Protein AF-A0A2W6ERQ0-F1 (afdb_monomer)

Structure (mmCIF, N/CA/C/O backbone):
data_AF-A0A2W6ERQ0-F1
#
_entry.id   AF-A0A2W6ERQ0-F1
#
loop_
_atom_site.group_PDB
_atom_site.id
_atom_site.type_symbol
_atom_site.label_atom_id
_atom_site.label_alt_id
_atom_site.label_comp_id
_atom_site.label_asym_id
_atom_site.label_entity_id
_atom_site.label_seq_id
_atom_site.pdbx_PDB_ins_code
_atom_site.Cartn_x
_atom_site.Cartn_y
_atom_site.Cartn_z
_atom_site.occupancy
_atom_site.B_iso_or_equiv
_atom_site.auth_seq_id
_atom_site.auth_comp_id
_atom_site.auth_asym_id
_atom_site.auth_atom_id
_atom_site.pdbx_PDB_model_num
ATOM 1 N N . MET A 1 1 ? -17.183 -10.650 7.942 1.00 79.19 1 MET A N 1
ATOM 2 C CA . MET A 1 1 ? -16.160 -11.034 8.937 1.00 79.19 1 MET A CA 1
ATOM 3 C C . MET A 1 1 ? -15.384 -9.787 9.309 1.00 79.19 1 MET A C 1
ATOM 5 O O . MET A 1 1 ? -15.494 -8.812 8.572 1.00 79.19 1 MET A O 1
ATOM 9 N N . SER A 1 2 ? -14.715 -9.774 10.460 1.00 96.38 2 SER A N 1
ATOM 10 C CA . SER A 1 2 ? -13.876 -8.633 10.834 1.00 96.38 2 SER A CA 1
ATOM 11 C C . SER A 1 2 ? -12.595 -8.614 9.990 1.00 96.38 2 SER A C 1
ATOM 13 O O . SER A 1 2 ? -12.274 -9.617 9.346 1.00 96.38 2 SER A O 1
ATOM 15 N N . ALA A 1 3 ? -11.897 -7.482 9.950 1.00 97.81 3 ALA A N 1
ATOM 16 C CA . ALA A 1 3 ? -10.663 -7.355 9.185 1.00 97.81 3 ALA A CA 1
ATOM 17 C C . ALA A 1 3 ? -9.566 -8.249 9.778 1.00 97.81 3 ALA A C 1
ATOM 19 O O . ALA A 1 3 ? -8.872 -8.929 9.030 1.00 97.81 3 ALA A O 1
ATOM 20 N N . GLU A 1 4 ? -9.460 -8.325 11.109 1.00 97.94 4 GLU A N 1
ATOM 21 C CA . GLU A 1 4 ? -8.514 -9.239 11.771 1.00 97.94 4 GLU A CA 1
ATOM 22 C C . GLU A 1 4 ? -8.822 -10.709 11.446 1.00 97.94 4 GLU A C 1
ATOM 24 O O . GLU A 1 4 ? -7.927 -11.460 11.070 1.00 97.94 4 GLU A O 1
ATOM 29 N N . ALA A 1 5 ? -10.096 -11.116 11.481 1.00 97.62 5 ALA A N 1
ATOM 30 C CA . ALA A 1 5 ? -10.477 -12.480 11.106 1.00 97.62 5 ALA A CA 1
ATOM 31 C C . ALA A 1 5 ? -10.124 -12.803 9.642 1.00 97.62 5 ALA A C 1
ATOM 33 O O . ALA A 1 5 ? -9.766 -13.935 9.326 1.00 97.62 5 ALA A O 1
ATOM 34 N N . MET A 1 6 ? -10.201 -11.809 8.753 1.00 98.00 6 MET A N 1
ATOM 35 C CA . MET A 1 6 ? -9.831 -11.961 7.347 1.00 98.00 6 MET A CA 1
ATOM 36 C C . MET A 1 6 ? -8.312 -12.074 7.145 1.00 98.00 6 MET A C 1
ATOM 38 O O . MET A 1 6 ? -7.873 -12.797 6.252 1.00 98.00 6 MET A O 1
ATOM 42 N N . ILE A 1 7 ? -7.497 -11.408 7.975 1.00 97.75 7 ILE A N 1
ATOM 43 C CA . ILE A 1 7 ? -6.037 -11.615 7.994 1.00 97.75 7 ILE A CA 1
ATOM 44 C C . ILE A 1 7 ? -5.718 -13.087 8.275 1.00 97.75 7 ILE A C 1
ATOM 46 O O . ILE A 1 7 ? -4.929 -13.688 7.542 1.00 97.75 7 ILE A O 1
ATOM 50 N N . ASP A 1 8 ? -6.370 -13.668 9.284 1.00 97.31 8 ASP A N 1
ATOM 51 C CA . ASP A 1 8 ? -6.175 -15.067 9.667 1.00 97.31 8 ASP A CA 1
ATOM 52 C C . ASP A 1 8 ? -6.694 -16.035 8.592 1.00 97.31 8 ASP A C 1
ATOM 54 O O . ASP A 1 8 ? -5.995 -16.977 8.215 1.00 97.31 8 ASP A O 1
ATOM 58 N N . GLU A 1 9 ? -7.894 -15.795 8.053 1.00 97.56 9 GLU A N 1
ATOM 59 C CA . GLU A 1 9 ? -8.511 -16.634 7.014 1.00 97.56 9 GLU A CA 1
ATOM 60 C C . GLU A 1 9 ? -7.667 -16.696 5.736 1.00 97.56 9 GLU A C 1
ATOM 62 O O . GLU A 1 9 ? -7.482 -17.765 5.153 1.00 97.56 9 GLU A O 1
ATOM 67 N N . LEU A 1 10 ? -7.119 -15.556 5.315 1.00 96.94 10 LEU A N 1
ATOM 68 C CA . LEU A 1 10 ? -6.255 -15.456 4.141 1.00 96.94 10 LEU A CA 1
ATOM 69 C C . LEU A 1 10 ? -4.806 -15.888 4.427 1.00 96.94 10 LEU A C 1
ATOM 71 O O . LEU A 1 10 ? -3.965 -15.804 3.528 1.00 96.94 10 LEU A O 1
ATOM 75 N N . ALA A 1 11 ? -4.507 -16.329 5.655 1.00 97.31 11 ALA A N 1
ATOM 76 C CA . ALA A 1 11 ? -3.174 -16.695 6.127 1.00 97.31 11 ALA A CA 1
ATOM 77 C C . ALA A 1 11 ? -2.121 -15.605 5.843 1.00 97.31 11 ALA A C 1
ATOM 79 O O . ALA A 1 11 ? -0.986 -15.884 5.443 1.00 97.31 11 ALA A O 1
ATOM 80 N N . LEU A 1 12 ? -2.505 -14.338 6.020 1.00 96.69 12 LEU A N 1
ATOM 81 C CA . LEU A 1 12 ? -1.640 -13.201 5.734 1.00 96.69 12 LEU A CA 1
ATOM 82 C C . LEU A 1 12 ? -0.690 -12.956 6.898 1.00 96.69 12 LEU A C 1
ATOM 84 O O . LEU A 1 12 ? -1.097 -12.714 8.030 1.00 96.69 12 LEU A O 1
ATOM 88 N N . THR A 1 13 ? 0.604 -12.942 6.596 1.00 95.25 13 THR A N 1
ATOM 89 C CA . THR A 1 13 ? 1.621 -12.518 7.558 1.00 95.25 13 THR A CA 1
ATOM 90 C C . THR A 1 13 ? 1.926 -11.046 7.329 1.00 95.25 13 THR A C 1
ATOM 92 O O . THR A 1 13 ? 2.466 -10.679 6.285 1.00 95.25 13 THR A O 1
ATOM 95 N N . LEU A 1 14 ? 1.576 -10.197 8.297 1.00 95.00 14 LEU A N 1
ATOM 96 C CA . LEU A 1 14 ? 1.976 -8.793 8.257 1.00 95.00 14 LEU A CA 1
ATOM 97 C C . LEU A 1 14 ? 3.466 -8.679 8.618 1.00 95.00 14 LEU A C 1
ATOM 99 O O . LEU A 1 14 ? 3.884 -9.288 9.610 1.00 95.00 14 LEU A O 1
ATOM 103 N N . PRO A 1 15 ? 4.267 -7.916 7.855 1.00 93.44 15 PRO A N 1
ATOM 104 C CA . PRO A 1 15 ? 5.654 -7.661 8.216 1.00 93.44 15 PRO A CA 1
ATOM 105 C C . PRO A 1 15 ? 5.730 -6.863 9.528 1.00 93.44 15 PRO A C 1
ATOM 107 O O . PRO A 1 15 ? 4.746 -6.229 9.930 1.00 93.44 15 PRO A O 1
ATOM 110 N N . PRO A 1 16 ? 6.888 -6.855 10.211 1.00 87.75 16 PRO A N 1
ATOM 111 C CA . PRO A 1 16 ? 7.102 -5.902 11.292 1.00 87.75 16 PRO A CA 1
ATOM 112 C C . PRO A 1 16 ? 6.941 -4.467 10.750 1.00 87.75 16 PRO A C 1
ATOM 114 O O . PRO A 1 16 ? 7.401 -4.194 9.636 1.00 87.75 16 PRO A O 1
ATOM 117 N N . PRO A 1 17 ? 6.306 -3.546 11.502 1.00 81.69 17 PRO A N 1
ATOM 118 C CA . PRO A 1 17 ? 6.211 -2.152 11.089 1.00 81.69 17 PRO A CA 1
ATOM 119 C C . PRO A 1 17 ? 7.595 -1.569 10.787 1.00 81.69 17 PRO A C 1
ATOM 121 O O . PRO A 1 17 ? 8.532 -1.710 11.575 1.00 81.69 17 PRO A O 1
ATOM 124 N N . PHE A 1 18 ? 7.729 -0.931 9.625 1.00 77.88 18 PHE A N 1
ATOM 125 C CA . PHE A 1 18 ? 8.994 -0.337 9.208 1.00 77.88 18 PHE A CA 1
ATOM 126 C C . PHE A 1 18 ? 9.171 1.032 9.886 1.00 77.88 18 PHE A C 1
ATOM 128 O O . PHE A 1 18 ? 8.260 1.862 9.812 1.00 77.88 18 PHE A O 1
ATOM 135 N N . PRO A 1 19 ? 10.298 1.301 10.570 1.00 81.94 19 PRO A N 1
ATOM 136 C CA . PRO A 1 19 ? 10.510 2.589 11.218 1.00 81.94 19 PRO A CA 1
ATOM 137 C C . PRO A 1 19 ? 10.680 3.708 10.174 1.00 81.94 19 PRO A C 1
ATOM 139 O O . PRO A 1 19 ? 11.221 3.457 9.094 1.00 81.94 19 PRO A O 1
ATOM 142 N N . PRO A 1 20 ? 10.288 4.956 10.487 1.00 85.69 20 PRO A N 1
ATOM 143 C CA . PRO A 1 20 ? 10.524 6.085 9.596 1.00 85.69 20 PRO A CA 1
ATOM 144 C C . PRO A 1 20 ? 12.008 6.233 9.238 1.00 85.69 20 PRO A C 1
ATOM 146 O O . PRO A 1 20 ? 12.879 6.184 10.107 1.00 85.69 20 PRO A O 1
ATOM 149 N N . ALA A 1 21 ? 12.303 6.496 7.964 1.00 82.44 21 ALA A N 1
ATOM 150 C CA . ALA A 1 21 ? 13.673 6.692 7.475 1.00 82.44 21 ALA A CA 1
ATOM 151 C C . ALA A 1 21 ? 14.211 8.128 7.689 1.00 82.44 21 ALA A C 1
ATOM 153 O O . ALA A 1 21 ? 15.216 8.516 7.095 1.00 82.44 21 ALA A O 1
ATOM 154 N N . GLY A 1 22 ? 13.534 8.950 8.496 1.00 86.50 22 GLY A N 1
ATOM 155 C CA . GLY A 1 22 ? 13.876 10.355 8.721 1.00 86.50 22 GLY A CA 1
ATOM 156 C C . GLY A 1 22 ? 13.059 10.990 9.846 1.00 86.50 22 GLY A C 1
ATOM 157 O O . GLY A 1 22 ? 12.459 10.298 10.661 1.00 86.50 22 GLY A O 1
ATOM 158 N N . THR A 1 23 ? 13.014 12.325 9.898 1.00 91.25 23 THR A N 1
ATOM 159 C CA . THR A 1 23 ? 12.297 13.095 10.940 1.00 91.25 23 THR A CA 1
ATOM 160 C C . THR A 1 23 ? 10.789 13.214 10.660 1.00 91.25 23 THR A C 1
ATOM 162 O O . THR A 1 23 ? 10.202 14.284 10.797 1.00 91.25 23 THR A O 1
ATOM 165 N N . TYR A 1 24 ? 10.160 12.123 10.225 1.00 91.12 24 TYR A N 1
ATOM 166 C CA . TYR A 1 24 ? 8.717 12.013 9.994 1.00 91.12 24 TYR A CA 1
ATOM 167 C C . TYR A 1 24 ? 8.156 10.803 10.753 1.00 91.12 24 TYR A C 1
ATOM 169 O O . TYR A 1 24 ? 8.915 10.016 11.312 1.00 91.12 24 TYR A O 1
ATOM 177 N N . ILE A 1 25 ? 6.830 10.674 10.811 1.00 93.88 25 ILE A N 1
ATOM 178 C CA . ILE A 1 25 ? 6.143 9.546 11.456 1.00 93.88 25 ILE A CA 1
ATOM 179 C C . ILE A 1 25 ? 5.288 8.786 10.441 1.00 93.88 25 ILE A C 1
ATOM 181 O O . ILE A 1 25 ? 4.896 9.346 9.420 1.00 93.88 25 ILE A O 1
ATOM 185 N N . ASN A 1 26 ? 4.986 7.520 10.733 1.00 94.19 26 ASN A N 1
ATOM 186 C CA . ASN A 1 26 ? 4.300 6.624 9.796 1.00 94.19 26 ASN A CA 1
ATOM 187 C C . ASN A 1 26 ? 2.802 6.911 9.631 1.00 94.19 26 ASN A C 1
ATOM 189 O O . A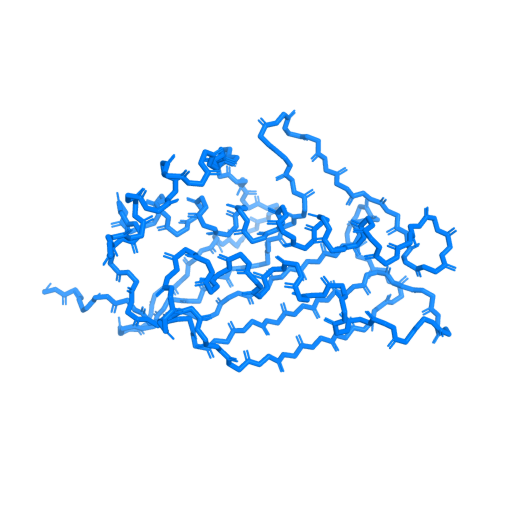SN A 1 26 ? 2.218 6.507 8.628 1.00 94.19 26 ASN A O 1
ATOM 193 N N . ALA A 1 27 ? 2.174 7.579 10.603 1.00 96.06 27 ALA A N 1
ATOM 194 C CA . ALA A 1 27 ? 0.768 7.946 10.530 1.00 96.06 27 ALA A CA 1
ATOM 195 C C . ALA A 1 27 ? 0.467 9.218 11.335 1.00 96.06 27 ALA A C 1
ATOM 197 O O . ALA A 1 27 ? 0.976 9.403 12.441 1.00 96.06 27 ALA A O 1
ATOM 198 N N . VAL A 1 28 ? -0.393 10.080 10.792 1.00 96.75 28 VAL A N 1
ATOM 199 C CA . VAL A 1 28 ? -0.911 11.288 11.449 1.00 96.75 28 VAL A CA 1
ATOM 200 C C . VAL A 1 28 ? -2.431 11.242 11.422 1.00 96.75 28 VAL A C 1
ATOM 202 O O . VAL A 1 28 ? -3.041 11.001 10.381 1.00 96.75 28 VAL A O 1
ATOM 205 N N . ARG A 1 29 ? -3.059 11.519 12.565 1.00 96.50 29 ARG A N 1
ATOM 206 C CA . ARG A 1 29 ? -4.516 11.548 12.694 1.00 96.50 29 ARG A CA 1
ATOM 207 C C . ARG A 1 29 ? -5.055 12.978 12.734 1.00 96.50 29 ARG A C 1
ATOM 209 O O . ARG A 1 29 ? -4.537 13.814 13.467 1.00 96.50 29 ARG A O 1
ATOM 216 N N . THR A 1 30 ? -6.142 13.231 12.005 1.00 95.94 30 THR A N 1
ATOM 217 C CA . THR A 1 30 ? -6.930 14.471 12.050 1.00 95.94 30 THR A CA 1
ATOM 218 C C . THR A 1 30 ? -8.428 14.147 12.034 1.00 95.94 30 THR A C 1
ATOM 220 O O . THR A 1 30 ? -8.978 13.671 11.043 1.00 95.94 30 THR A O 1
ATOM 223 N N . GLY A 1 31 ? -9.108 14.338 13.169 1.00 95.44 31 GLY A N 1
ATOM 224 C CA . GLY A 1 31 ? -10.502 13.905 13.329 1.00 95.44 31 GLY A CA 1
ATOM 225 C C . GLY A 1 31 ? -10.666 12.388 13.151 1.00 95.44 31 GLY A C 1
ATOM 226 O O . GLY A 1 31 ? -10.026 11.603 13.859 1.00 95.44 31 GLY A O 1
ATOM 227 N N . SER A 1 32 ? -11.525 11.970 12.216 1.00 97.00 32 SER A N 1
ATOM 228 C CA . SER A 1 32 ? -11.707 10.564 11.816 1.00 97.00 32 SER A CA 1
ATOM 229 C C . SER A 1 32 ? -10.754 10.111 10.707 1.00 97.00 32 SER A C 1
ATOM 231 O O . SER A 1 32 ? -10.769 8.940 10.349 1.00 97.00 32 SER A O 1
ATOM 233 N N . LEU A 1 33 ? -9.915 10.996 10.163 1.00 98.00 33 LEU A N 1
ATOM 234 C CA . LEU A 1 33 ? -8.968 10.644 9.110 1.00 98.00 33 LEU A CA 1
ATOM 235 C C . LEU A 1 33 ? -7.603 10.291 9.696 1.00 98.00 33 LEU A C 1
ATOM 237 O O . LEU A 1 33 ? -7.065 11.004 10.544 1.00 98.00 33 LEU A O 1
ATOM 241 N N . LEU A 1 34 ? -7.025 9.212 9.188 1.00 98.31 34 LEU A N 1
ATOM 242 C CA . LEU A 1 34 ? -5.663 8.774 9.433 1.00 98.31 34 LEU A CA 1
ATOM 243 C C . LEU A 1 34 ? -4.911 8.778 8.099 1.00 98.31 34 LEU A C 1
ATOM 245 O O . LEU A 1 34 ? -5.227 8.004 7.194 1.00 98.31 34 LEU A O 1
ATOM 249 N N . ALA A 1 35 ? -3.939 9.677 7.972 1.00 98.19 35 ALA A N 1
ATOM 250 C CA . ALA A 1 35 ? -3.032 9.727 6.835 1.00 98.19 35 ALA A CA 1
ATOM 251 C C . ALA A 1 35 ? -1.791 8.899 7.161 1.00 98.19 35 ALA A C 1
ATOM 253 O O . ALA A 1 35 ? -1.141 9.149 8.180 1.00 98.19 35 ALA A O 1
ATOM 254 N N . LEU A 1 36 ? -1.479 7.919 6.320 1.00 97.38 36 LEU A N 1
ATOM 255 C CA . LEU A 1 36 ? -0.246 7.146 6.408 1.00 97.38 36 LEU A CA 1
ATOM 256 C C . LEU A 1 36 ? 0.847 7.817 5.574 1.00 97.38 36 LEU A C 1
ATOM 258 O O . LEU A 1 36 ? 0.557 8.466 4.573 1.00 97.38 36 LEU A O 1
ATOM 262 N N . GLY A 1 37 ? 2.099 7.653 5.998 1.00 93.62 37 GLY A N 1
ATOM 263 C CA . GLY A 1 37 ? 3.253 7.905 5.140 1.00 93.62 37 GLY A CA 1
ATOM 264 C C . GLY A 1 37 ? 3.331 6.889 3.998 1.00 93.62 37 GLY A C 1
ATOM 265 O O . GLY A 1 37 ? 2.442 6.056 3.826 1.00 93.62 37 GLY A O 1
ATOM 266 N N . GLY A 1 38 ? 4.404 6.956 3.217 1.00 95.06 38 GLY A N 1
ATOM 267 C CA . GLY A 1 38 ? 4.624 5.985 2.158 1.00 95.06 38 GLY A CA 1
ATOM 268 C C . GLY A 1 38 ? 5.112 4.633 2.685 1.00 95.06 38 GLY A C 1
ATOM 269 O O . GLY A 1 38 ? 5.967 4.550 3.571 1.00 95.06 38 GLY A O 1
ATOM 270 N N . HIS A 1 39 ? 4.550 3.564 2.128 1.00 97.19 39 HIS A N 1
ATOM 271 C CA . HIS A 1 39 ? 4.830 2.173 2.463 1.00 97.19 39 HIS A CA 1
ATOM 272 C C . HIS A 1 39 ? 5.471 1.454 1.286 1.00 97.19 39 HIS A C 1
ATOM 274 O O . HIS A 1 39 ? 5.027 1.557 0.140 1.00 97.19 39 HIS A O 1
ATOM 280 N N . ILE A 1 40 ? 6.519 0.700 1.599 1.00 96.56 40 ILE A N 1
ATOM 281 C CA . ILE A 1 40 ? 7.402 0.051 0.631 1.00 96.56 40 ILE A CA 1
ATOM 282 C C . ILE A 1 40 ? 7.075 -1.445 0.492 1.00 96.56 40 ILE A C 1
ATOM 284 O O . ILE A 1 40 ? 6.520 -2.034 1.424 1.00 96.56 40 ILE A O 1
ATOM 288 N N . PRO A 1 41 ? 7.436 -2.097 -0.628 1.00 97.38 41 PRO A N 1
ATOM 289 C CA . PRO A 1 41 ? 7.199 -3.520 -0.856 1.00 97.38 41 PRO A CA 1
ATOM 290 C C . PRO A 1 41 ? 8.160 -4.388 -0.031 1.00 97.38 41 PRO A C 1
ATOM 292 O O . PRO A 1 41 ? 9.149 -4.899 -0.555 1.00 97.38 41 PRO A O 1
ATOM 295 N N . ILE A 1 42 ? 7.876 -4.534 1.266 1.00 95.69 42 ILE A N 1
ATOM 296 C CA . ILE A 1 42 ? 8.665 -5.333 2.211 1.00 95.69 42 ILE A CA 1
ATOM 297 C C . ILE A 1 42 ? 7.897 -6.574 2.681 1.00 95.69 42 ILE A C 1
ATOM 299 O O . ILE A 1 42 ? 6.758 -6.486 3.143 1.00 95.69 42 ILE A O 1
ATOM 303 N N . GLY A 1 43 ? 8.533 -7.737 2.552 1.00 92.19 43 GLY A N 1
ATOM 304 C CA . GLY A 1 43 ? 8.023 -9.021 3.027 1.00 92.19 43 GLY A CA 1
ATOM 305 C C . GLY A 1 43 ? 8.201 -9.234 4.531 1.00 92.19 43 GLY A C 1
ATOM 306 O O . GLY A 1 43 ? 8.930 -8.513 5.213 1.00 92.19 43 GLY A O 1
ATOM 307 N N . ALA A 1 44 ? 7.547 -10.268 5.065 1.00 91.00 44 ALA A N 1
ATOM 308 C CA . ALA A 1 44 ? 7.704 -10.676 6.466 1.00 91.00 44 ALA A CA 1
ATOM 309 C C . ALA A 1 44 ? 9.124 -11.183 6.792 1.00 91.00 44 ALA A C 1
ATOM 311 O O . ALA A 1 44 ? 9.564 -11.120 7.938 1.00 91.00 44 ALA A O 1
ATOM 312 N N . ASP A 1 45 ? 9.850 -11.639 5.774 1.00 92.50 45 ASP A N 1
ATOM 313 C CA . ASP A 1 45 ? 11.277 -11.973 5.794 1.00 92.50 45 ASP A CA 1
ATOM 314 C C . ASP A 1 45 ? 12.197 -10.737 5.729 1.00 92.50 45 ASP A C 1
ATOM 316 O O . ASP A 1 45 ? 13.418 -10.878 5.721 1.00 92.50 45 ASP A O 1
ATOM 320 N N . GLN A 1 46 ? 11.617 -9.530 5.714 1.00 90.31 46 GLN A N 1
ATOM 321 C CA . GLN A 1 46 ? 12.290 -8.242 5.529 1.00 90.31 46 GLN A CA 1
ATOM 322 C C . GLN A 1 46 ? 12.958 -8.072 4.158 1.00 90.31 46 GLN A C 1
ATOM 324 O O . GLN A 1 46 ? 13.728 -7.128 3.962 1.00 90.31 46 GLN A O 1
ATOM 329 N N . CYS A 1 47 ? 12.649 -8.931 3.182 1.00 93.12 47 CYS A N 1
ATOM 330 C CA . CYS A 1 47 ? 13.089 -8.720 1.812 1.00 93.12 47 CYS A CA 1
ATOM 331 C C . CYS A 1 47 ? 12.310 -7.555 1.192 1.00 93.12 47 CYS A C 1
ATOM 333 O O . CYS A 1 47 ? 11.079 -7.535 1.192 1.00 93.12 47 CYS A O 1
ATOM 335 N N . ILE A 1 48 ? 13.050 -6.580 0.665 1.00 96.44 48 ILE A N 1
ATOM 336 C CA . ILE A 1 48 ? 12.512 -5.398 -0.010 1.00 96.44 48 ILE A CA 1
ATOM 337 C C . ILE A 1 48 ? 12.619 -5.612 -1.518 1.00 96.44 48 ILE A C 1
ATOM 339 O O . ILE A 1 48 ? 13.681 -5.989 -2.015 1.00 96.44 48 ILE A O 1
ATOM 343 N N . VAL A 1 49 ? 11.539 -5.341 -2.250 1.00 98.06 49 VAL A N 1
ATOM 344 C CA . VAL A 1 49 ? 11.548 -5.407 -3.717 1.00 98.06 49 VAL A CA 1
ATOM 345 C C . VAL A 1 49 ? 12.096 -4.104 -4.303 1.00 98.06 49 VAL A C 1
ATOM 347 O O . VAL A 1 49 ? 11.523 -3.026 -4.122 1.00 98.06 49 VAL A O 1
ATOM 350 N N . THR A 1 50 ? 13.196 -4.216 -5.042 1.00 98.56 50 THR A N 1
ATOM 351 C CA . THR A 1 50 ? 13.861 -3.116 -5.755 1.00 98.56 50 THR A CA 1
ATOM 352 C C . THR A 1 50 ? 13.918 -3.395 -7.256 1.00 98.56 50 THR A C 1
ATOM 354 O O . THR A 1 50 ? 13.760 -4.538 -7.686 1.00 98.56 50 THR A O 1
ATOM 357 N N . GLY A 1 51 ? 14.172 -2.360 -8.050 1.00 98.31 51 GLY A N 1
ATOM 358 C CA . GLY A 1 51 ? 14.280 -2.423 -9.504 1.00 98.31 51 GLY A CA 1
ATOM 359 C C . GLY A 1 51 ? 13.169 -1.662 -10.219 1.00 98.31 51 GLY A C 1
ATOM 360 O O . GLY A 1 51 ? 12.224 -1.153 -9.617 1.00 98.31 51 GLY A O 1
ATOM 361 N N . LYS A 1 52 ? 13.283 -1.583 -11.542 1.00 98.62 52 LYS A N 1
ATOM 362 C CA . LYS A 1 52 ? 12.431 -0.752 -12.390 1.00 98.62 52 LYS A CA 1
ATOM 363 C C . LYS A 1 52 ? 11.473 -1.583 -13.242 1.00 98.62 52 LYS A C 1
ATOM 365 O O . LYS A 1 52 ? 11.877 -2.476 -13.989 1.00 98.62 52 LYS A O 1
ATOM 370 N N . LEU A 1 53 ? 10.188 -1.236 -13.201 1.00 98.69 53 LEU A N 1
ATOM 371 C CA . LEU A 1 53 ? 9.152 -1.839 -14.040 1.00 98.69 53 LEU A CA 1
ATOM 372 C C . LEU A 1 53 ? 9.380 -1.509 -15.517 1.00 98.69 53 LEU A C 1
ATOM 374 O O . LEU A 1 53 ? 9.566 -0.347 -15.889 1.00 98.69 53 LEU A O 1
ATOM 378 N N . GLY A 1 54 ? 9.334 -2.544 -16.357 1.00 97.81 54 GLY A N 1
ATOM 379 C CA . GLY A 1 54 ? 9.642 -2.443 -17.785 1.00 97.81 54 GLY A CA 1
ATOM 380 C C . GLY A 1 54 ? 11.139 -2.505 -18.110 1.00 97.81 54 GLY A C 1
ATOM 381 O O . GLY A 1 54 ? 11.501 -2.327 -19.270 1.00 97.81 54 GLY A O 1
ATOM 382 N N . GLN A 1 55 ? 11.992 -2.761 -17.112 1.00 97.88 55 GLN A N 1
ATOM 383 C CA . GLN A 1 55 ? 13.415 -3.047 -17.298 1.00 97.88 55 GLN A CA 1
ATOM 384 C C . GLN A 1 55 ? 13.833 -4.289 -16.502 1.00 97.88 55 GLN A C 1
ATOM 386 O O . GLN A 1 55 ? 14.195 -5.297 -17.101 1.00 97.88 55 GLN A O 1
ATOM 391 N N . ASP A 1 56 ? 13.747 -4.220 -15.173 1.00 98.00 56 ASP A N 1
ATOM 392 C CA . ASP A 1 56 ? 14.201 -5.273 -14.258 1.00 98.00 56 ASP A CA 1
ATOM 393 C C . ASP A 1 56 ? 13.030 -6.142 -13.777 1.00 98.00 56 ASP A C 1
ATOM 395 O O . ASP A 1 56 ? 13.198 -7.329 -13.503 1.00 98.00 56 ASP A O 1
ATOM 399 N N . LEU A 1 57 ? 11.835 -5.544 -13.689 1.00 98.56 57 LEU A N 1
ATOM 400 C CA . LEU A 1 57 ? 10.626 -6.163 -13.153 1.00 98.56 57 LEU A CA 1
ATOM 401 C C . LEU A 1 57 ? 9.495 -6.167 -14.188 1.00 98.56 57 LEU A C 1
ATOM 403 O O . LEU A 1 57 ? 9.297 -5.201 -14.936 1.00 98.56 57 LEU A O 1
ATOM 407 N N . ASP A 1 58 ? 8.716 -7.246 -14.187 1.00 98.50 58 ASP A N 1
ATOM 408 C CA . A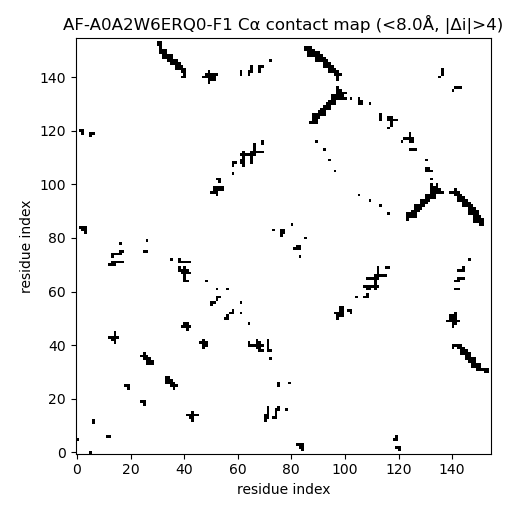SP A 1 58 ? 7.493 -7.380 -14.975 1.00 98.50 58 ASP A CA 1
ATOM 409 C C .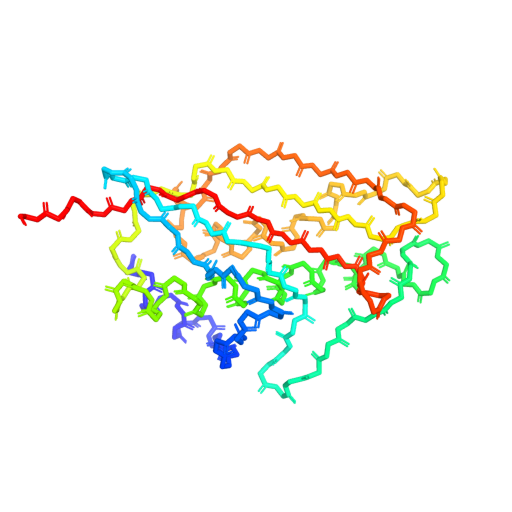 ASP A 1 58 ? 6.235 -6.975 -14.179 1.00 98.50 58 ASP A C 1
ATOM 411 O O . ASP A 1 58 ? 6.281 -6.672 -12.985 1.00 98.50 58 ASP A O 1
ATOM 415 N N . VAL A 1 59 ? 5.078 -6.943 -14.852 1.00 98.69 59 VAL A N 1
ATOM 416 C CA . VAL A 1 59 ? 3.802 -6.524 -14.237 1.00 98.69 59 VAL A CA 1
ATOM 417 C C . VAL A 1 59 ? 3.375 -7.457 -13.101 1.00 98.69 59 VAL A C 1
ATOM 419 O O . VAL A 1 59 ? 2.814 -6.984 -12.114 1.00 98.69 59 VAL A O 1
ATOM 422 N N . GLY A 1 60 ? 3.637 -8.762 -13.228 1.00 98.69 60 GLY A N 1
ATOM 423 C CA . GLY A 1 60 ? 3.300 -9.751 -12.202 1.00 98.69 60 GLY A CA 1
ATOM 424 C C . GLY A 1 60 ? 4.077 -9.496 -10.915 1.00 98.69 60 GLY A C 1
ATOM 425 O O . GLY A 1 60 ? 3.479 -9.294 -9.862 1.00 98.69 60 GLY A O 1
ATOM 426 N N . THR A 1 61 ? 5.397 -9.358 -11.035 1.00 98.62 61 THR A N 1
ATOM 427 C CA . THR A 1 61 ? 6.281 -9.011 -9.917 1.00 98.62 61 THR A CA 1
ATOM 428 C C . THR A 1 61 ? 5.906 -7.656 -9.316 1.00 98.62 61 THR A C 1
ATOM 430 O O . THR A 1 61 ? 5.902 -7.489 -8.098 1.00 98.62 61 THR A O 1
ATOM 433 N N . GLY A 1 62 ? 5.510 -6.689 -10.151 1.00 98.75 62 GLY A N 1
ATOM 434 C CA . GLY A 1 62 ? 4.974 -5.409 -9.693 1.00 98.75 62 GLY A CA 1
ATOM 435 C C . GLY A 1 62 ? 3.694 -5.546 -8.862 1.00 98.75 62 GLY A C 1
ATOM 436 O O . GLY A 1 62 ? 3.580 -4.895 -7.823 1.00 98.75 62 GLY A O 1
ATOM 437 N N . ARG A 1 63 ? 2.736 -6.389 -9.274 1.00 98.88 63 ARG A N 1
ATOM 438 C CA . ARG A 1 63 ? 1.524 -6.664 -8.475 1.00 98.88 63 ARG A CA 1
ATOM 439 C C . ARG A 1 63 ? 1.873 -7.252 -7.120 1.00 98.88 63 ARG A C 1
ATOM 441 O O . ARG A 1 63 ? 1.327 -6.801 -6.113 1.00 98.88 63 ARG A O 1
ATOM 448 N N . ASP A 1 64 ? 2.782 -8.218 -7.087 1.00 98.69 64 ASP A N 1
ATOM 449 C CA . ASP A 1 64 ? 3.211 -8.842 -5.838 1.00 98.69 64 ASP A CA 1
ATOM 450 C C . ASP A 1 64 ? 3.906 -7.822 -4.927 1.00 98.69 64 ASP A C 1
ATOM 452 O O . ASP A 1 64 ? 3.591 -7.734 -3.741 1.00 98.69 64 ASP A O 1
ATOM 456 N N . ALA A 1 65 ? 4.752 -6.953 -5.487 1.00 98.69 65 ALA A N 1
ATOM 457 C CA . ALA A 1 65 ? 5.342 -5.833 -4.759 1.00 98.69 65 ALA A CA 1
ATOM 458 C C . ALA A 1 65 ? 4.268 -4.880 -4.197 1.00 98.69 65 ALA A C 1
ATOM 460 O O . ALA A 1 65 ? 4.322 -4.504 -3.027 1.00 98.69 65 ALA A O 1
ATOM 461 N N . ALA A 1 66 ? 3.242 -4.528 -4.978 1.00 98.88 66 ALA A N 1
ATOM 462 C CA . ALA A 1 66 ? 2.163 -3.650 -4.519 1.00 98.88 66 ALA A CA 1
ATOM 463 C C . ALA A 1 66 ? 1.363 -4.295 -3.378 1.00 98.88 66 ALA A C 1
ATOM 465 O O . ALA A 1 66 ? 1.001 -3.627 -2.408 1.00 98.88 66 ALA A O 1
ATOM 466 N N . ARG A 1 67 ? 1.146 -5.612 -3.456 1.00 98.75 67 ARG A N 1
ATOM 467 C CA . ARG A 1 67 ? 0.536 -6.398 -2.381 1.00 98.75 67 ARG A CA 1
ATOM 468 C C . ARG A 1 67 ? 1.384 -6.363 -1.107 1.00 98.75 67 ARG A C 1
ATOM 470 O O . ARG A 1 67 ? 0.829 -6.149 -0.032 1.00 98.75 67 ARG A O 1
ATOM 477 N N . LEU A 1 68 ? 2.707 -6.518 -1.208 1.00 98.50 68 LEU A N 1
ATOM 478 C CA . LEU A 1 68 ? 3.622 -6.396 -0.063 1.00 98.50 68 LEU A CA 1
ATOM 479 C C . LEU A 1 68 ? 3.580 -4.995 0.562 1.00 98.50 68 LEU A C 1
ATOM 481 O O . LEU A 1 68 ? 3.510 -4.869 1.783 1.00 98.50 68 LEU A O 1
ATOM 485 N N . ALA A 1 69 ? 3.547 -3.944 -0.260 1.00 98.31 69 ALA A N 1
ATOM 486 C CA . ALA A 1 69 ? 3.434 -2.571 0.228 1.00 98.31 69 ALA A CA 1
ATOM 487 C C . ALA A 1 69 ? 2.121 -2.340 0.994 1.00 98.31 69 ALA A C 1
ATOM 489 O O . ALA A 1 69 ? 2.115 -1.719 2.056 1.00 98.31 69 ALA A O 1
ATOM 490 N N . ALA A 1 70 ? 1.015 -2.921 0.522 1.00 98.56 70 ALA A N 1
ATOM 491 C CA . ALA A 1 70 ? -0.253 -2.902 1.244 1.00 98.56 70 ALA A CA 1
ATOM 492 C C . ALA A 1 70 ? -0.210 -3.709 2.554 1.00 98.56 70 ALA A C 1
ATOM 494 O O . ALA A 1 70 ? -0.728 -3.226 3.556 1.00 98.56 70 ALA A O 1
ATOM 495 N N . LEU A 1 71 ? 0.457 -4.869 2.610 1.00 98.38 71 LEU A N 1
ATOM 496 C CA . LEU A 1 71 ? 0.677 -5.589 3.877 1.00 98.38 71 LEU A CA 1
ATOM 497 C C . LEU A 1 71 ? 1.487 -4.754 4.879 1.00 98.38 71 LEU A C 1
ATOM 499 O O . LEU A 1 71 ? 1.155 -4.731 6.064 1.00 98.38 71 LEU A O 1
ATOM 503 N N . SER A 1 72 ? 2.511 -4.039 4.409 1.00 97.62 72 SER A N 1
ATOM 504 C CA . SER A 1 72 ? 3.285 -3.104 5.231 1.00 97.62 72 SER A CA 1
ATOM 505 C C . SER A 1 72 ? 2.407 -1.977 5.788 1.00 97.62 72 SER A C 1
ATOM 507 O O . SER A 1 72 ? 2.437 -1.696 6.988 1.00 97.62 72 SER A O 1
ATOM 509 N N . ALA A 1 73 ? 1.533 -1.402 4.957 1.00 97.94 73 ALA A N 1
ATOM 510 C CA . ALA A 1 73 ? 0.575 -0.388 5.394 1.00 97.94 73 ALA A CA 1
ATOM 511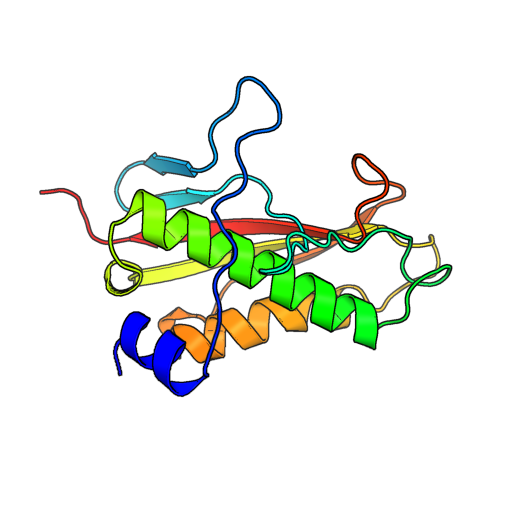 C C . ALA A 1 73 ? -0.432 -0.930 6.426 1.00 97.94 73 ALA A C 1
ATOM 513 O O . ALA A 1 73 ? -0.708 -0.267 7.428 1.00 97.94 73 ALA A O 1
ATOM 514 N N . LEU A 1 74 ? -0.936 -2.156 6.240 1.00 98.00 74 LEU A N 1
ATOM 515 C CA . LEU A 1 74 ? -1.788 -2.836 7.223 1.00 98.00 74 LEU A CA 1
ATOM 516 C C . LEU A 1 74 ? -1.058 -3.055 8.556 1.00 98.00 74 LEU A C 1
ATOM 518 O O . LEU A 1 74 ? -1.664 -2.889 9.613 1.00 98.00 74 LEU A O 1
ATOM 522 N N . ALA A 1 75 ? 0.239 -3.378 8.535 1.00 97.25 75 ALA A N 1
ATOM 523 C CA . ALA A 1 75 ? 1.032 -3.519 9.755 1.00 97.25 75 ALA A CA 1
ATOM 524 C C . ALA A 1 75 ? 1.075 -2.204 10.550 1.00 97.25 75 ALA A C 1
ATOM 526 O O . ALA A 1 75 ? 0.793 -2.202 11.749 1.00 97.25 75 ALA A O 1
ATOM 527 N N . THR A 1 76 ? 1.339 -1.079 9.875 1.00 97.00 76 THR A N 1
ATOM 528 C CA . THR A 1 76 ? 1.293 0.260 10.485 1.00 97.00 76 THR A CA 1
ATOM 529 C C . THR A 1 76 ? -0.105 0.622 10.982 1.00 97.00 76 THR A C 1
ATOM 531 O O . THR A 1 76 ? -0.231 1.174 12.075 1.00 97.00 76 THR A O 1
ATOM 534 N N . LEU A 1 77 ? -1.166 0.311 10.227 1.00 97.38 77 LEU A N 1
ATOM 535 C CA . LEU A 1 77 ? -2.544 0.548 10.672 1.00 97.38 77 LEU A CA 1
ATOM 536 C C . LEU A 1 77 ? -2.847 -0.217 11.958 1.00 97.38 77 LEU A C 1
ATOM 538 O O . LEU A 1 77 ? -3.357 0.372 12.909 1.00 97.38 77 LEU A O 1
ATOM 542 N N . ARG A 1 78 ? -2.496 -1.505 12.013 1.00 97.25 78 ARG A N 1
ATOM 543 C CA . ARG A 1 78 ? -2.726 -2.339 13.194 1.00 97.25 78 ARG A CA 1
ATOM 544 C C . ARG A 1 78 ? -1.924 -1.854 14.397 1.00 97.25 78 ARG A C 1
ATOM 546 O O . ARG A 1 78 ? -2.477 -1.776 15.486 1.00 97.25 78 ARG A O 1
ATOM 553 N N . GLU A 1 79 ? -0.662 -1.475 14.206 1.00 95.94 79 GLU A N 1
ATOM 554 C CA . GLU A 1 79 ? 0.164 -0.873 15.261 1.00 95.94 79 GLU A CA 1
ATOM 555 C C . GLU A 1 79 ? -0.447 0.437 15.782 1.00 95.94 79 GLU A C 1
ATOM 557 O O . GLU A 1 79 ? -0.558 0.640 16.988 1.00 95.94 79 GLU A O 1
ATOM 562 N N . THR A 1 80 ? -0.899 1.304 14.875 1.00 95.50 80 THR A N 1
ATOM 563 C CA . THR A 1 80 ? -1.426 2.634 15.216 1.00 95.50 80 THR A CA 1
ATOM 564 C C . THR A 1 80 ? -2.796 2.562 15.894 1.00 95.50 80 THR A C 1
ATOM 566 O O . THR A 1 80 ? -3.095 3.345 16.795 1.00 95.50 80 THR A O 1
ATOM 569 N N . LEU A 1 81 ? -3.661 1.649 15.448 1.00 96.44 81 LEU A N 1
ATOM 570 C CA . LEU A 1 81 ? -5.050 1.550 15.899 1.00 96.44 81 LEU A CA 1
ATOM 571 C C . LEU A 1 81 ? -5.247 0.511 17.009 1.00 96.44 81 LEU A C 1
ATOM 573 O O . LEU A 1 81 ? -6.268 0.550 17.699 1.00 96.44 81 LEU A O 1
ATOM 577 N N . GLY A 1 82 ? -4.304 -0.416 17.174 1.00 96.69 82 GLY A N 1
ATOM 578 C CA . GLY A 1 82 ? -4.420 -1.613 18.010 1.00 96.69 82 GLY A CA 1
ATOM 579 C C . GLY A 1 82 ? -5.199 -2.755 17.346 1.00 96.69 82 GLY A C 1
ATOM 580 O O . GLY A 1 82 ? -5.010 -3.911 17.710 1.00 96.69 82 GLY A O 1
ATOM 581 N N . SER A 1 83 ? -6.057 -2.448 16.368 1.00 97.50 83 SER A N 1
ATOM 582 C CA . SER A 1 83 ? -6.783 -3.428 15.558 1.00 97.50 83 SER A CA 1
ATOM 583 C C . SER A 1 83 ? -7.207 -2.820 14.221 1.00 97.50 83 SER A C 1
ATOM 585 O O . SER A 1 83 ? -7.618 -1.657 14.164 1.00 97.50 83 SER A O 1
ATOM 587 N N . LEU A 1 84 ? -7.154 -3.624 13.158 1.00 98.25 84 LEU A N 1
ATOM 588 C CA . LEU A 1 84 ? -7.673 -3.276 11.834 1.00 98.25 84 LEU A CA 1
ATOM 589 C C . LEU A 1 84 ? -9.198 -3.120 11.813 1.00 98.25 84 LEU A C 1
ATOM 591 O O . LEU A 1 84 ? -9.720 -2.426 10.944 1.00 98.25 84 LEU A O 1
ATOM 595 N N . ASP A 1 85 ? -9.913 -3.675 12.793 1.00 98.19 85 ASP A N 1
ATOM 596 C CA . ASP A 1 85 ? -11.375 -3.561 12.891 1.00 98.19 85 ASP A CA 1
ATOM 597 C C . ASP A 1 85 ? -11.845 -2.121 13.160 1.00 98.19 85 ASP A C 1
ATOM 599 O O . ASP A 1 85 ? -13.023 -1.806 13.002 1.00 98.19 85 ASP A O 1
ATOM 603 N N . ARG A 1 86 ? -10.918 -1.226 13.520 1.00 98.00 86 ARG A N 1
ATOM 604 C CA . ARG A 1 86 ? -11.175 0.208 13.709 1.00 98.00 86 ARG A CA 1
ATOM 605 C C . ARG A 1 86 ? -11.151 1.012 12.408 1.00 98.00 86 ARG A C 1
ATOM 607 O O . ARG A 1 86 ? -11.388 2.222 12.436 1.00 98.00 86 ARG A O 1
ATOM 614 N N . VAL A 1 87 ? -10.829 0.380 11.278 1.00 98.50 87 VAL A N 1
ATOM 615 C CA . VAL A 1 87 ? -10.899 0.995 9.947 1.00 98.50 87 VAL A CA 1
ATOM 616 C C . VAL A 1 87 ? -12.350 1.026 9.476 1.00 98.50 87 VAL A C 1
ATOM 618 O O . VAL A 1 87 ? -13.025 0.002 9.420 1.00 98.50 87 VAL A O 1
ATOM 621 N N . ARG A 1 88 ? -12.825 2.216 9.101 1.00 98.31 88 ARG A N 1
ATOM 622 C CA . ARG A 1 88 ? -14.179 2.445 8.577 1.00 98.31 88 ARG A CA 1
ATOM 623 C C . ARG A 1 88 ? -14.226 2.507 7.061 1.00 98.31 88 ARG A C 1
ATOM 625 O O . ARG A 1 88 ? -15.220 2.081 6.481 1.00 98.31 88 ARG A O 1
ATOM 632 N N . GLN A 1 89 ? -13.183 3.037 6.428 1.00 98.62 89 GLN A N 1
ATOM 633 C CA . GLN A 1 89 ? -13.097 3.137 4.974 1.00 98.62 89 GLN A CA 1
ATOM 634 C C . GLN A 1 89 ? -11.653 3.374 4.538 1.00 98.62 89 GLN A C 1
ATOM 636 O O . GLN A 1 89 ? -10.982 4.264 5.062 1.00 98.62 89 GLN A O 1
ATOM 641 N N . ILE A 1 90 ? -11.186 2.659 3.518 1.00 98.81 90 ILE A N 1
ATOM 642 C CA . ILE A 1 90 ? -10.013 3.098 2.758 1.00 98.81 90 ILE A CA 1
ATOM 643 C C . ILE A 1 90 ? -10.476 4.226 1.832 1.00 98.81 90 ILE A C 1
ATOM 645 O O . ILE A 1 90 ? -11.199 4.002 0.866 1.00 98.81 90 ILE A O 1
ATOM 649 N N . VAL A 1 91 ? -10.102 5.466 2.135 1.00 98.75 91 VAL A N 1
ATOM 650 C CA . VAL A 1 91 ? -10.587 6.641 1.396 1.00 98.75 91 VAL A CA 1
ATOM 651 C C . VAL A 1 91 ? -9.850 6.775 0.064 1.00 98.75 91 VAL A C 1
ATOM 653 O O . VAL A 1 91 ? -10.465 6.982 -0.991 1.00 98.75 91 VAL A O 1
ATOM 656 N N . SER A 1 92 ? -8.523 6.639 0.094 1.00 98.75 92 SER A N 1
ATOM 657 C CA . SER A 1 92 ? -7.704 6.737 -1.113 1.00 98.75 92 SER A CA 1
ATOM 658 C C . SER A 1 92 ? -6.408 5.942 -1.035 1.00 98.75 92 SER A C 1
ATOM 660 O O . SER A 1 92 ? -5.784 5.890 0.024 1.00 98.75 92 SER A O 1
ATOM 662 N N . VAL A 1 93 ? -5.979 5.428 -2.188 1.00 98.81 93 VAL A N 1
ATOM 663 C CA . VAL A 1 93 ? -4.662 4.816 -2.413 1.00 98.81 93 VAL A CA 1
ATOM 664 C C . VAL A 1 93 ? -3.896 5.646 -3.442 1.00 98.81 93 VAL A C 1
ATOM 666 O O . VAL A 1 93 ? -4.384 5.874 -4.553 1.00 98.81 93 VAL A O 1
ATOM 669 N N . ARG A 1 94 ? -2.680 6.080 -3.115 1.00 98.75 94 ARG A N 1
ATOM 670 C CA . ARG A 1 94 ? -1.745 6.657 -4.092 1.00 98.75 94 ARG A CA 1
ATOM 671 C C . ARG A 1 94 ? -0.615 5.669 -4.309 1.00 98.75 94 ARG A C 1
ATOM 673 O O . ARG A 1 94 ? 0.098 5.364 -3.369 1.00 98.75 94 ARG A O 1
ATOM 680 N N . GLY A 1 95 ? -0.469 5.169 -5.528 1.00 98.69 95 GLY A N 1
ATOM 681 C CA . GLY A 1 95 ? 0.615 4.279 -5.920 1.00 98.69 95 GLY A CA 1
ATOM 682 C C . GLY A 1 95 ? 1.613 4.987 -6.824 1.00 98.69 95 GLY A C 1
ATOM 683 O O . GLY A 1 95 ? 1.235 5.581 -7.838 1.00 98.69 95 GLY A O 1
ATOM 684 N N . VAL A 1 96 ? 2.887 4.894 -6.466 1.00 98.69 96 VAL A N 1
ATOM 685 C CA . VAL A 1 96 ? 4.009 5.448 -7.218 1.00 98.69 96 VAL A CA 1
ATOM 686 C C . VAL A 1 96 ? 4.914 4.294 -7.623 1.00 98.69 96 VAL A C 1
ATOM 688 O O . VAL A 1 96 ? 5.392 3.558 -6.770 1.00 98.69 96 VAL A O 1
ATOM 691 N N . VAL A 1 97 ? 5.128 4.104 -8.922 1.00 98.88 97 VAL A N 1
ATOM 692 C CA . VAL A 1 97 ? 5.858 2.949 -9.464 1.00 98.88 97 VAL A CA 1
ATOM 693 C C . VAL A 1 97 ? 7.156 3.421 -10.110 1.00 98.88 97 VAL A C 1
ATOM 695 O O . VAL A 1 97 ? 7.133 4.282 -10.990 1.00 98.88 97 VAL A O 1
ATOM 698 N N . ASN A 1 98 ? 8.286 2.840 -9.709 1.00 98.81 98 ASN A N 1
ATOM 699 C CA . ASN A 1 98 ? 9.573 3.055 -10.362 1.00 98.81 98 ASN A CA 1
ATOM 700 C C . ASN A 1 98 ? 9.546 2.357 -11.726 1.00 98.81 98 ASN A C 1
ATOM 702 O O . ASN A 1 98 ? 9.591 1.131 -11.800 1.00 98.81 98 ASN A O 1
ATOM 706 N N . SER A 1 99 ? 9.421 3.118 -12.814 1.00 98.75 99 SER A N 1
ATOM 707 C CA . SER A 1 99 ? 9.219 2.546 -14.149 1.00 98.75 99 SER A CA 1
ATOM 708 C C . SER A 1 99 ? 10.097 3.192 -15.215 1.00 98.75 99 SER A C 1
ATOM 710 O O . SER A 1 99 ? 10.691 4.259 -15.021 1.00 98.75 99 SER A O 1
ATOM 712 N N . THR A 1 100 ? 10.208 2.524 -16.361 1.00 98.62 100 THR A N 1
ATOM 713 C CA . THR A 1 100 ? 10.717 3.145 -17.588 1.00 98.62 100 THR A CA 1
ATOM 714 C C . THR A 1 100 ? 9.697 4.156 -18.138 1.00 98.62 100 THR A C 1
ATOM 716 O O . THR A 1 100 ? 8.519 4.094 -17.763 1.00 98.62 100 THR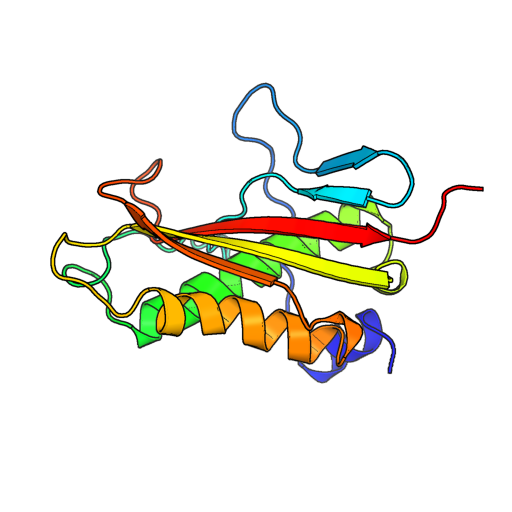 A O 1
ATOM 719 N N . PRO A 1 101 ? 10.113 5.096 -19.011 1.00 98.12 101 PRO A N 1
ATOM 720 C CA . PRO A 1 101 ? 9.200 6.069 -19.620 1.00 98.12 101 PRO A CA 1
ATOM 721 C C . PRO A 1 101 ? 8.073 5.445 -20.456 1.00 98.12 101 PRO A C 1
ATOM 723 O O . PRO A 1 101 ? 6.982 6.003 -20.506 1.00 98.12 101 PRO A O 1
ATOM 726 N N . ASP A 1 102 ? 8.330 4.293 -21.080 1.00 97.81 102 ASP A N 1
ATOM 727 C CA . ASP A 1 102 ? 7.384 3.622 -21.983 1.00 97.81 102 ASP A CA 1
ATOM 728 C C . ASP A 1 102 ? 6.471 2.611 -21.267 1.00 97.81 102 ASP A C 1
ATOM 730 O O . ASP A 1 102 ? 5.545 2.059 -21.865 1.00 97.81 102 ASP A O 1
ATOM 734 N N . PHE A 1 103 ? 6.717 2.338 -19.982 1.00 98.50 103 PHE A N 1
ATOM 735 C CA . PHE A 1 103 ? 5.858 1.460 -19.196 1.00 98.50 103 PHE A CA 1
ATOM 736 C C . PHE A 1 103 ? 4.492 2.124 -18.981 1.00 98.50 103 PHE A C 1
ATOM 738 O O . PHE A 1 103 ? 4.430 3.263 -18.535 1.00 98.50 103 PHE A O 1
ATOM 745 N N . ALA A 1 104 ? 3.398 1.410 -19.265 1.00 98.25 104 ALA A N 1
ATOM 746 C CA . ALA A 1 104 ? 2.030 1.951 -19.212 1.00 98.25 104 ALA A CA 1
ATOM 747 C C . ALA A 1 104 ? 1.061 1.119 -18.348 1.00 98.25 104 ALA A C 1
ATOM 749 O O . ALA A 1 104 ? -0.144 1.369 -18.330 1.00 98.25 104 ALA A O 1
ATOM 750 N N . ALA A 1 105 ? 1.571 0.111 -17.636 1.00 98.62 105 ALA A N 1
ATOM 751 C CA . ALA A 1 105 ? 0.771 -0.833 -16.853 1.00 98.62 105 ALA A CA 1
ATOM 752 C C . ALA A 1 105 ? 0.733 -0.492 -15.348 1.00 98.62 105 ALA A C 1
ATOM 754 O O . ALA A 1 105 ? 0.519 -1.370 -14.514 1.00 98.62 105 ALA A O 1
ATOM 755 N N . HIS A 1 106 ? 0.922 0.779 -14.969 1.00 98.69 106 HIS A N 1
ATOM 756 C CA . HIS A 1 106 ? 0.973 1.202 -13.559 1.00 98.69 106 HIS A CA 1
ATOM 757 C C . HIS A 1 106 ? -0.303 0.854 -12.792 1.00 98.69 106 HIS A C 1
ATOM 759 O O . HIS A 1 106 ? -0.236 0.423 -11.646 1.00 98.69 106 HIS A O 1
ATOM 765 N N . THR A 1 107 ? -1.473 0.995 -13.420 1.00 98.50 107 THR A N 1
ATOM 766 C CA . THR A 1 107 ? -2.755 0.633 -12.797 1.00 98.50 107 THR A CA 1
ATOM 767 C C . THR A 1 107 ? -2.827 -0.858 -12.479 1.00 98.50 107 THR A C 1
ATOM 769 O O . THR A 1 107 ? -3.219 -1.216 -11.374 1.00 98.50 107 THR A O 1
ATOM 772 N N . GLN A 1 108 ? -2.369 -1.709 -13.401 1.00 98.81 108 GLN A N 1
ATOM 773 C CA . GLN A 1 108 ? -2.348 -3.166 -13.243 1.00 98.81 108 GLN A CA 1
ATOM 774 C C . GLN A 1 108 ? -1.390 -3.610 -12.138 1.00 98.81 108 GLN A C 1
ATOM 776 O O . GLN A 1 108 ? -1.673 -4.598 -11.468 1.00 98.81 108 GLN A O 1
ATOM 781 N N . VAL A 1 109 ? -0.285 -2.883 -11.942 1.00 98.88 109 VAL A N 1
ATOM 782 C CA . VAL A 1 109 ? 0.653 -3.075 -10.826 1.00 98.88 109 VAL A CA 1
ATOM 783 C C . VAL A 1 109 ? -0.021 -2.722 -9.498 1.00 98.88 109 VAL A C 1
ATOM 785 O O . VAL A 1 109 ? -0.080 -3.555 -8.598 1.00 98.88 109 VAL A O 1
ATOM 788 N N . ILE A 1 110 ? -0.601 -1.522 -9.380 1.00 98.88 110 ILE A N 1
ATOM 789 C CA . ILE A 1 110 ? -1.207 -1.054 -8.119 1.00 98.88 110 ILE A CA 1
ATOM 790 C C . ILE A 1 110 ? -2.486 -1.825 -7.753 1.00 98.88 110 ILE A C 1
ATOM 792 O O . ILE A 1 110 ? -2.860 -1.871 -6.582 1.00 98.88 110 ILE A O 1
ATOM 796 N N . ASP A 1 111 ? -3.126 -2.516 -8.698 1.00 98.88 111 ASP A N 1
ATOM 797 C CA . ASP A 1 111 ? -4.203 -3.460 -8.383 1.00 98.88 111 ASP A CA 1
ATOM 798 C C . ASP A 1 111 ? -3.783 -4.522 -7.353 1.00 98.88 111 ASP A C 1
ATOM 800 O O . ASP A 1 111 ? -4.625 -4.954 -6.579 1.00 98.88 111 ASP A O 1
ATOM 804 N N . GLY A 1 112 ? -2.502 -4.906 -7.269 1.00 98.81 112 GLY A N 1
ATOM 805 C CA . GLY A 1 112 ? -2.037 -5.827 -6.225 1.00 98.81 112 GLY A CA 1
ATOM 806 C C . GLY A 1 112 ? -2.281 -5.302 -4.802 1.00 98.81 112 GLY A C 1
ATOM 807 O O . GLY A 1 112 ? -2.676 -6.063 -3.916 1.00 98.81 112 GLY A O 1
ATOM 808 N N . ALA A 1 113 ? -2.129 -3.988 -4.600 1.00 98.88 113 ALA A N 1
ATOM 809 C CA . ALA A 1 113 ? -2.499 -3.318 -3.355 1.00 98.88 113 ALA A CA 1
ATOM 810 C C . ALA A 1 113 ? -4.024 -3.210 -3.216 1.00 98.88 113 ALA A C 1
ATOM 812 O O . ALA A 1 113 ? -4.580 -3.536 -2.167 1.00 98.88 113 ALA A O 1
ATOM 813 N N . SER A 1 114 ? -4.710 -2.773 -4.278 1.00 98.88 114 SER A N 1
ATOM 814 C CA . SER A 1 114 ? -6.158 -2.559 -4.246 1.00 98.88 114 SER A CA 1
ATOM 815 C C . SER A 1 114 ? -6.940 -3.838 -3.943 1.00 98.88 114 SER A C 1
ATOM 817 O O . SER A 1 114 ? -7.837 -3.816 -3.103 1.00 98.88 114 SER A O 1
ATOM 819 N N . ASP A 1 115 ? -6.572 -4.949 -4.579 1.00 98.81 115 ASP A N 1
ATOM 820 C CA . ASP A 1 115 ? -7.204 -6.250 -4.385 1.00 98.81 115 ASP A CA 1
ATOM 821 C C . ASP A 1 115 ? -7.037 -6.733 -2.949 1.00 98.81 115 ASP A C 1
ATOM 823 O O . ASP A 1 115 ? -7.999 -7.211 -2.356 1.00 98.81 115 ASP A O 1
ATOM 827 N N . LEU A 1 116 ? -5.843 -6.581 -2.363 1.00 98.81 116 LEU A N 1
ATOM 828 C CA . LEU A 1 116 ? -5.610 -6.964 -0.971 1.00 98.81 116 LEU A CA 1
ATOM 829 C C . LEU A 1 116 ? -6.482 -6.144 -0.013 1.00 98.81 116 LEU A C 1
ATOM 831 O O . LEU A 1 116 ? -7.104 -6.706 0.884 1.00 98.81 116 LEU A O 1
ATOM 835 N N . LEU A 1 117 ? -6.553 -4.826 -0.202 1.00 98.81 117 LEU A N 1
ATOM 836 C CA . LEU A 1 117 ? -7.359 -3.958 0.658 1.00 98.81 117 LEU A CA 1
ATOM 837 C C . LEU A 1 117 ? -8.852 -4.313 0.572 1.00 98.81 117 LEU A C 1
ATOM 839 O O . LEU A 1 117 ? -9.533 -4.359 1.595 1.00 98.81 117 LEU A O 1
ATOM 843 N N . VAL A 1 118 ? -9.354 -4.633 -0.624 1.00 98.75 118 VAL A N 1
ATOM 844 C CA . VAL A 1 118 ? -10.732 -5.114 -0.821 1.00 98.75 118 VAL A CA 1
ATOM 845 C C . VAL A 1 118 ? -10.935 -6.516 -0.241 1.00 98.75 118 VAL A C 1
ATOM 847 O O . VAL A 1 118 ? -11.983 -6.772 0.342 1.00 98.75 118 VAL A O 1
ATOM 850 N N . GLN A 1 119 ? -9.957 -7.417 -0.351 1.00 98.50 119 GLN A N 1
ATOM 851 C CA . GLN A 1 119 ? -10.012 -8.737 0.284 1.00 98.50 119 GLN A CA 1
ATOM 852 C C . GLN A 1 119 ? -10.156 -8.607 1.805 1.00 98.50 119 GLN A C 1
ATOM 854 O O . GLN A 1 119 ? -11.029 -9.248 2.379 1.00 98.50 119 GLN A O 1
ATOM 859 N N . VAL A 1 120 ? -9.357 -7.741 2.439 1.00 98.69 120 VAL A N 1
ATOM 860 C CA . VAL A 1 120 ? -9.323 -7.568 3.902 1.00 98.69 120 VAL A CA 1
ATOM 861 C C . VAL A 1 120 ? -10.557 -6.837 4.438 1.00 98.69 120 VAL A C 1
ATOM 863 O O . VAL A 1 120 ? -11.152 -7.277 5.418 1.00 98.69 120 VAL A O 1
ATOM 866 N N . PHE A 1 121 ? -10.969 -5.737 3.802 1.00 98.56 121 PHE A N 1
ATOM 867 C CA . PHE A 1 121 ? -12.028 -4.859 4.325 1.00 98.56 121 PHE A CA 1
ATOM 868 C C . PHE A 1 121 ? -13.375 -4.989 3.594 1.00 98.56 121 PHE A C 1
ATOM 870 O O . PHE A 1 121 ? -14.351 -4.318 3.942 1.00 98.56 121 PHE A O 1
ATOM 877 N N . GLY A 1 122 ? -13.467 -5.829 2.561 1.00 98.38 122 GLY A N 1
ATOM 878 C CA . GLY A 1 122 ? -14.668 -5.975 1.743 1.00 98.38 122 GLY A CA 1
ATOM 879 C C . GLY A 1 122 ? -15.066 -4.658 1.072 1.00 98.38 122 GLY A C 1
ATOM 880 O O . GLY A 1 122 ? -14.246 -3.980 0.452 1.00 98.38 122 GLY A O 1
ATOM 881 N N . HIS A 1 123 ? -16.337 -4.265 1.215 1.00 98.00 123 HIS A N 1
ATOM 882 C CA . HIS A 1 123 ? -16.836 -2.992 0.679 1.00 98.00 123 HIS A CA 1
ATOM 883 C C . HIS A 1 123 ? -16.075 -1.780 1.239 1.00 98.00 123 HIS A C 1
ATOM 885 O O . HIS A 1 123 ? -15.810 -0.843 0.490 1.00 98.00 123 HIS A O 1
ATOM 891 N N . HIS A 1 124 ? -15.641 -1.843 2.503 1.00 98.38 124 HIS A N 1
ATOM 892 C CA . HIS A 1 124 ? -14.864 -0.781 3.150 1.00 98.38 124 HIS A CA 1
ATOM 893 C C . HIS A 1 124 ? -13.417 -0.679 2.636 1.00 98.38 124 HIS A C 1
ATOM 895 O O . HIS A 1 124 ? -12.686 0.258 2.953 1.00 98.38 124 HIS A O 1
ATOM 901 N N . GLY A 1 125 ? -12.988 -1.654 1.833 1.00 98.50 125 GLY A N 1
ATOM 902 C CA . GLY A 1 125 ? -11.713 -1.634 1.131 1.00 98.50 125 GLY A CA 1
ATOM 903 C C . GLY A 1 125 ? -11.776 -0.935 -0.222 1.00 98.50 125 GLY A C 1
ATOM 904 O O . GLY A 1 125 ? -10.728 -0.739 -0.830 1.00 98.50 125 GLY A O 1
ATOM 905 N N . GLN A 1 126 ? -12.961 -0.564 -0.724 1.00 98.56 126 GLN A N 1
ATOM 906 C CA . GLN A 1 126 ? -13.103 0.160 -1.991 1.00 98.56 126 GLN A CA 1
ATOM 907 C C . GLN A 1 126 ? -12.707 1.628 -1.819 1.00 98.56 126 GLN A C 1
ATOM 909 O O . GLN A 1 126 ? -13.191 2.303 -0.918 1.00 98.56 126 GLN A O 1
ATOM 914 N N . HIS A 1 127 ? -11.857 2.129 -2.715 1.00 98.81 127 HIS A N 1
ATOM 915 C CA . HIS A 1 127 ? -11.183 3.416 -2.552 1.00 98.81 127 HIS A CA 1
ATOM 916 C C . HIS A 1 127 ? -11.062 4.185 -3.867 1.00 98.81 127 HIS A C 1
ATOM 918 O O . HIS A 1 127 ? -11.079 3.616 -4.960 1.00 98.81 127 HIS A O 1
ATOM 924 N N . THR A 1 128 ? -10.865 5.498 -3.753 1.00 98.75 128 THR A N 1
ATOM 925 C CA . THR A 1 128 ? -10.338 6.294 -4.869 1.00 98.75 128 THR A CA 1
ATOM 926 C C . THR A 1 128 ? -8.853 5.997 -5.071 1.00 98.75 128 THR A C 1
ATOM 928 O O . THR A 1 128 ? -8.167 5.567 -4.140 1.00 98.75 128 THR A O 1
ATOM 931 N N . ARG A 1 129 ? -8.326 6.199 -6.284 1.00 98.50 129 ARG A N 1
ATOM 932 C CA . ARG A 1 129 ? -6.945 5.810 -6.587 1.00 98.50 129 ARG A CA 1
ATOM 933 C C . ARG A 1 129 ? -6.233 6.742 -7.556 1.00 98.50 129 ARG A C 1
ATOM 935 O O . ARG A 1 129 ? -6.822 7.184 -8.539 1.00 98.50 129 ARG A O 1
ATOM 942 N N . LEU A 1 130 ? -4.939 6.939 -7.312 1.00 98.50 130 LEU A N 1
ATOM 943 C CA . LEU A 1 130 ? -3.964 7.447 -8.276 1.00 98.50 130 LEU A CA 1
ATOM 944 C C . LEU A 1 130 ? -2.857 6.400 -8.455 1.00 98.50 130 LEU A C 1
ATOM 946 O O . LEU A 1 130 ? -2.362 5.874 -7.465 1.00 98.50 130 LEU A O 1
ATOM 950 N N . ALA A 1 131 ? -2.464 6.110 -9.694 1.00 98.56 131 ALA A N 1
ATOM 951 C CA . ALA A 1 131 ? -1.328 5.244 -10.009 1.00 98.56 131 ALA A CA 1
ATOM 952 C C . ALA A 1 131 ? -0.463 5.933 -11.068 1.00 98.56 131 ALA A C 1
ATOM 954 O O . ALA A 1 131 ? -0.956 6.228 -12.157 1.00 98.56 131 ALA A O 1
ATOM 955 N N . VAL A 1 132 ? 0.794 6.225 -10.738 1.00 98.50 132 VAL A N 1
ATOM 956 C CA . VAL A 1 132 ? 1.711 6.980 -11.606 1.00 98.50 132 VAL A CA 1
ATOM 957 C C . VAL A 1 132 ? 3.083 6.324 -11.684 1.00 98.50 132 VAL A C 1
ATOM 959 O O . VAL A 1 132 ? 3.520 5.655 -10.748 1.00 98.50 132 VAL A O 1
ATOM 962 N N . GLY A 1 133 ? 3.767 6.543 -12.804 1.00 98.50 133 GLY A N 1
ATOM 963 C CA . GLY A 1 133 ? 5.171 6.187 -12.979 1.00 98.50 133 GLY A CA 1
ATOM 964 C C . GLY A 1 133 ? 6.102 7.323 -12.579 1.00 98.50 133 GLY A C 1
ATOM 965 O O . GLY A 1 133 ? 5.814 8.490 -12.849 1.00 98.50 133 GLY A O 1
ATOM 966 N N . VAL A 1 134 ? 7.240 6.977 -11.984 1.00 98.44 134 VAL A N 1
ATOM 967 C CA . VAL A 1 134 ? 8.348 7.896 -11.695 1.00 98.44 134 VAL A CA 1
ATOM 968 C C . VAL A 1 134 ? 9.667 7.326 -12.204 1.00 98.44 134 VAL A C 1
ATOM 970 O O . VAL A 1 134 ? 9.828 6.116 -12.358 1.00 98.44 134 VAL A O 1
ATOM 973 N N . CYS A 1 135 ? 10.632 8.210 -12.461 1.00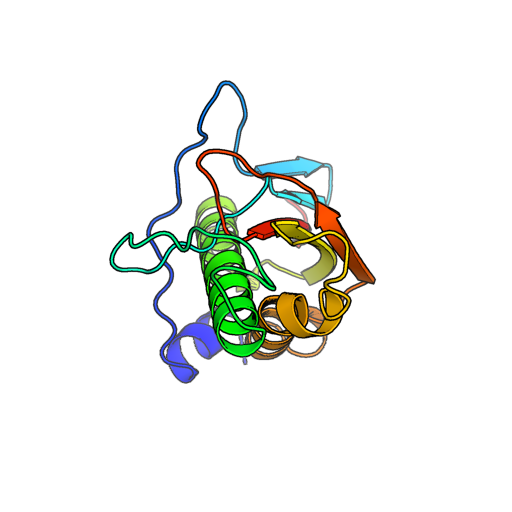 97.56 135 CYS A N 1
ATOM 974 C CA . CYS A 1 135 ? 11.941 7.819 -12.980 1.00 97.56 135 CYS A CA 1
ATOM 975 C C . CYS A 1 135 ? 12.859 7.176 -11.928 1.00 97.56 135 CYS A C 1
ATOM 977 O O . CYS A 1 135 ? 13.813 6.498 -12.312 1.00 97.56 135 CYS A O 1
ATOM 979 N N . SER A 1 136 ? 12.585 7.363 -10.635 1.00 97.88 136 SER A N 1
ATOM 980 C CA . SER A 1 136 ? 13.345 6.772 -9.529 1.00 97.88 136 SER A CA 1
ATOM 981 C C . SER A 1 136 ? 12.572 6.855 -8.213 1.00 97.88 136 SER A C 1
ATOM 983 O O . SER A 1 136 ? 11.811 7.803 -8.012 1.00 97.88 136 SER A O 1
ATOM 985 N N . LEU A 1 137 ? 12.851 5.928 -7.297 1.00 97.50 137 LEU A N 1
ATOM 986 C CA . LEU A 1 137 ? 12.444 5.961 -5.889 1.00 97.50 137 LEU A CA 1
ATOM 987 C C . LEU A 1 137 ? 13.679 5.806 -4.976 1.00 97.50 137 LEU A C 1
ATOM 989 O O . LEU A 1 137 ? 14.742 5.394 -5.460 1.00 97.50 137 LEU A O 1
ATOM 993 N N . PRO A 1 138 ? 13.589 6.147 -3.673 1.00 93.81 138 PRO A N 1
ATOM 994 C CA . PRO A 1 138 ? 14.683 5.943 -2.723 1.00 93.81 138 PRO A CA 1
ATOM 995 C C . PRO A 1 138 ? 15.201 4.504 -2.761 1.00 93.81 138 PRO A C 1
ATOM 997 O O . PRO A 1 138 ? 14.408 3.579 -2.873 1.00 93.81 138 PRO A O 1
ATOM 1000 N N . ALA A 1 139 ? 16.522 4.314 -2.683 1.00 94.44 139 ALA A N 1
ATOM 1001 C CA . ALA A 1 139 ? 17.162 2.990 -2.694 1.00 94.44 139 ALA A CA 1
ATOM 1002 C C . ALA A 1 139 ? 16.723 2.052 -3.847 1.00 94.44 139 ALA A C 1
ATOM 1004 O O . ALA A 1 139 ? 16.803 0.836 -3.707 1.00 94.44 139 ALA A O 1
ATOM 1005 N N . ASP A 1 140 ? 16.272 2.616 -4.974 1.00 97.38 140 ASP A N 1
ATOM 1006 C CA . ASP A 1 140 ? 15.751 1.879 -6.133 1.00 97.38 140 ASP A CA 1
ATOM 1007 C C . ASP A 1 140 ? 14.547 0.972 -5.817 1.00 97.38 140 ASP A C 1
ATOM 1009 O O . ASP A 1 140 ? 14.347 -0.065 -6.441 1.00 97.38 140 ASP A O 1
ATOM 1013 N N . LEU A 1 141 ? 13.715 1.360 -4.846 1.00 98.12 141 LEU A N 1
ATOM 1014 C CA . LEU A 1 141 ? 12.455 0.673 -4.555 1.00 98.12 141 LEU A CA 1
ATOM 1015 C C . LEU A 1 141 ? 11.609 0.485 -5.821 1.00 98.12 141 LEU A C 1
ATOM 1017 O O . LEU A 1 141 ? 11.530 1.379 -6.667 1.00 98.12 141 LEU A O 1
ATOM 1021 N N . ALA A 1 142 ? 10.938 -0.663 -5.930 1.00 98.62 142 ALA A N 1
ATOM 1022 C CA . ALA A 1 142 ? 10.080 -0.959 -7.077 1.00 98.62 142 ALA A CA 1
ATOM 1023 C C . ALA A 1 142 ? 8.837 -0.062 -7.133 1.00 98.62 142 ALA A C 1
ATOM 1025 O O . ALA A 1 142 ? 8.392 0.357 -8.205 1.00 98.62 142 ALA A O 1
ATOM 1026 N N . LEU A 1 143 ? 8.269 0.235 -5.968 1.00 98.75 143 LEU A N 1
ATOM 1027 C CA . LEU A 1 143 ? 7.112 1.103 -5.807 1.00 98.75 143 LEU A CA 1
ATOM 1028 C C . LEU A 1 143 ? 6.989 1.582 -4.362 1.00 98.75 143 LEU A C 1
ATOM 1030 O O . LEU A 1 143 ? 7.661 1.076 -3.466 1.00 98.75 143 LEU A O 1
ATOM 1034 N N . GLU A 1 144 ? 6.089 2.528 -4.151 1.00 97.88 144 GLU A N 1
ATOM 1035 C CA . GLU A 1 144 ? 5.661 3.014 -2.845 1.00 97.88 144 GLU A CA 1
ATOM 1036 C C . GLU A 1 144 ? 4.157 3.302 -2.908 1.00 97.88 144 GLU A C 1
ATOM 1038 O O . GLU A 1 144 ? 3.645 3.718 -3.957 1.00 97.88 144 GL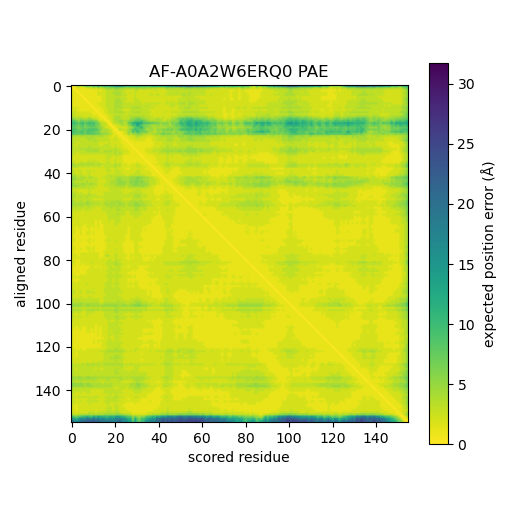U A O 1
ATOM 1043 N N . ILE A 1 145 ? 3.432 3.056 -1.815 1.00 98.44 145 ILE A N 1
ATOM 1044 C CA . ILE A 1 145 ? 2.013 3.412 -1.712 1.00 98.44 145 ILE A CA 1
ATOM 1045 C C . ILE A 1 145 ? 1.743 4.297 -0.501 1.00 98.44 145 ILE A C 1
ATOM 1047 O O . ILE A 1 145 ? 2.356 4.123 0.540 1.00 98.44 145 ILE A O 1
ATOM 1051 N N . GLU A 1 146 ? 0.774 5.195 -0.608 1.00 97.94 146 GLU A N 1
ATOM 1052 C CA . GLU A 1 146 ? 0.278 6.021 0.495 1.00 97.94 146 GLU A CA 1
ATOM 1053 C C . GLU A 1 146 ? -1.224 5.779 0.672 1.00 97.94 146 GLU A C 1
ATOM 1055 O O . GLU A 1 146 ? -1.964 5.685 -0.320 1.00 97.94 146 GLU A O 1
ATOM 1060 N N . LEU A 1 147 ? -1.679 5.692 1.926 1.00 98.62 147 LEU A N 1
ATOM 1061 C CA . LEU A 1 147 ? -3.086 5.491 2.270 1.00 98.62 147 LEU A CA 1
ATOM 1062 C C . LEU A 1 147 ? -3.661 6.686 3.034 1.00 98.62 147 LEU A C 1
ATOM 1064 O O . LEU A 1 147 ? -3.072 7.179 3.995 1.00 98.62 147 LEU A O 1
ATOM 1068 N N . LEU A 1 148 ? -4.886 7.065 2.671 1.00 98.75 148 LEU A N 1
ATOM 1069 C CA . LEU A 1 148 ? -5.766 7.857 3.529 1.00 98.75 148 LEU A CA 1
ATOM 1070 C C . LEU A 1 148 ? -6.914 6.965 3.986 1.00 98.75 148 LEU A C 1
ATOM 1072 O O . LEU A 1 148 ? -7.594 6.354 3.157 1.00 98.75 148 LEU A O 1
ATOM 1076 N N . VAL A 1 149 ? -7.129 6.898 5.294 1.00 98.81 149 VAL A N 1
ATOM 1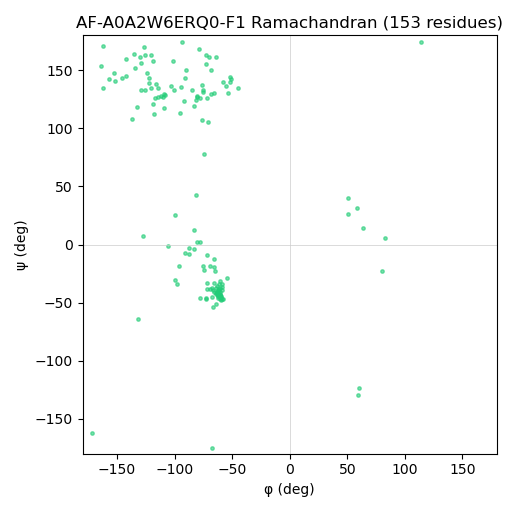077 C CA . VAL A 1 149 ? -8.050 5.944 5.913 1.00 98.81 149 VAL A CA 1
ATOM 1078 C C . VAL A 1 149 ? -8.992 6.678 6.857 1.00 98.81 149 VAL A C 1
ATOM 1080 O O . VAL A 1 149 ? -8.557 7.495 7.662 1.00 98.81 149 VAL A O 1
ATOM 1083 N N . GLU A 1 150 ? -10.285 6.393 6.776 1.00 98.56 150 GLU A N 1
ATOM 1084 C CA . GLU A 1 150 ? -11.240 6.778 7.808 1.00 98.56 150 GLU A CA 1
ATOM 1085 C C . GLU A 1 150 ? -11.238 5.713 8.906 1.00 98.56 150 GLU A C 1
ATOM 1087 O O . GLU A 1 150 ? -11.304 4.513 8.627 1.00 98.56 150 GLU A O 1
ATOM 1092 N N . VAL A 1 151 ? -11.170 6.149 10.158 1.00 98.31 151 VAL A N 1
ATOM 1093 C CA . VAL A 1 151 ? -11.097 5.293 11.342 1.00 98.31 151 VAL A CA 1
ATOM 1094 C C . VAL A 1 151 ? -12.131 5.720 12.378 1.00 98.31 151 VAL A C 1
ATOM 1096 O O . VAL A 1 151 ? -12.623 6.851 12.350 1.00 98.31 151 VAL A O 1
ATOM 1099 N N . ASP A 1 152 ? -12.433 4.825 13.320 1.00 95.38 152 ASP A N 1
ATOM 1100 C CA . ASP A 1 152 ? -13.273 5.128 14.483 1.00 95.38 152 ASP A CA 1
ATOM 1101 C C . ASP A 1 152 ? -12.896 6.461 15.119 1.00 95.38 152 ASP A C 1
ATOM 1103 O O . ASP A 1 152 ? -11.709 6.714 15.360 1.00 95.38 152 ASP A O 1
ATOM 1107 N N . ALA A 1 153 ? -13.896 7.284 15.447 1.00 81.69 153 ALA A N 1
ATOM 1108 C CA . ALA A 1 153 ? -13.705 8.478 16.262 1.00 81.69 153 ALA A CA 1
ATOM 1109 C C . ALA A 1 153 ? -12.954 8.125 17.562 1.00 81.69 153 ALA A C 1
ATOM 1111 O O . ALA A 1 153 ? -13.103 7.026 18.098 1.00 81.69 153 ALA A O 1
ATOM 1112 N N . VAL A 1 154 ? -12.091 9.031 18.029 1.00 74.62 154 VAL A N 1
ATOM 1113 C CA . VAL A 1 154 ? -11.616 8.948 19.415 1.00 74.62 154 VAL A CA 1
ATOM 1114 C C . VAL A 1 154 ? -12.726 9.552 20.261 1.00 74.62 154 VAL A C 1
ATOM 1116 O O . VAL A 1 154 ? -13.179 10.650 19.930 1.00 74.62 154 VAL A O 1
ATOM 1119 N N . ASP A 1 155 ? -13.165 8.820 21.280 1.00 58.19 155 ASP A N 1
ATOM 1120 C CA . ASP A 1 155 ? -14.012 9.369 22.341 1.00 58.19 155 ASP A CA 1
ATOM 1121 C C . ASP A 1 155 ? -13.294 10.499 23.101 1.00 58.19 155 ASP A C 1
ATOM 1123 O O . ASP A 1 155 ? -12.058 10.395 23.305 1.00 58.19 155 ASP A O 1
#

pLDDT: mean 96.25, std 5.29, range [58.19, 98.88]

Foldseek 3Di:
DALVVLCVVVVPDQAAADADPDPDGQWDDDFQKIWGDKFFQADNVRDGAFDADPPPDDLVVLLSSLLSRLSNNVNVVCVVVVHPSQFQAFAEKEKEFQYDPPDDCQVSSNVSNLVNLCSSHPVRSDYHYDGDYDNADPPRTGMIMITMTGGDGDD

Nearest PDB structures (foldseek):
  2otm-assembly1_C  TM=9.687E-01  e=4.191E-16  Shewanella oneidensis MR-1
  9bki-assembly3_G-3  TM=9.054E-01  e=5.262E-17  Acinetobacter baylyi
  9bk9-assembly1_B  TM=9.602E-01  e=4.191E-16  Pseudomonas aeruginosa
  9bk9-assembly2_D-2  TM=9.755E-01  e=8.914E-16  Pseudomonas aeruginosa
  9bkb-assembly1_C  TM=8.894E-01  e=1.351E-16  Acinetobacter baylyi

Radius of gyration: 14.75 Å; Cα contacts (8 Å, |Δi|>4): 335; chains: 1; bounding box: 34×31×44 Å

Mean predicted aligned error: 2.69 Å

Sequence (155 aa):
MSAEAMIDELALTLPPPFPPAGTYINAVRTGSLLALGGHIPIGADQCIVTGKLGQDLDVGTGRDAARLAALSALATLRETLGSLDRVRQIVSVRGVVNSTPDFAAHTQVIDGASDLLVQVFGHHGQHTRLAVGVCSLPADLALEIELLVEVDAVD

Solvent-accessible surface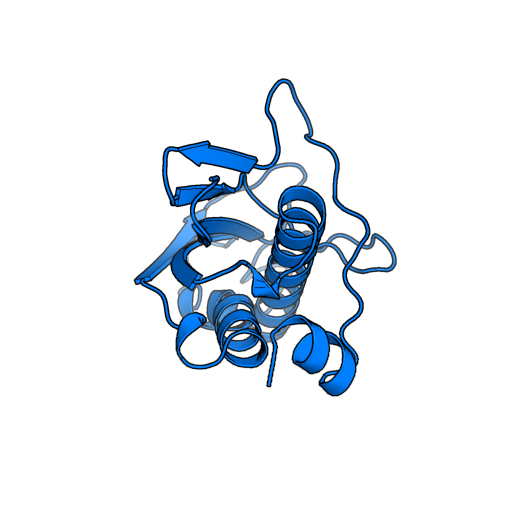 area (backbone atoms only — not comparable to full-atom values): 8018 Å² total; per-residue (Å²): 131,52,31,58,58,36,34,61,74,68,67,59,72,58,18,78,63,79,75,60,94,58,103,61,66,62,64,51,77,58,85,41,37,37,40,40,43,79,22,46,23,32,40,67,85,67,53,66,50,61,42,31,32,75,77,75,34,53,62,67,58,39,16,53,33,26,30,26,13,41,35,32,44,48,26,44,46,26,69,74,64,74,40,52,66,45,57,64,28,36,55,32,40,40,32,42,31,15,26,45,93,83,53,80,58,46,59,65,15,42,41,27,24,48,52,50,40,26,67,38,46,42,80,36,22,57,57,48,77,48,60,42,75,34,87,68,44,76,95,42,26,30,41,38,34,31,44,35,30,33,34,63,70,80,132

Secondary structure (DSSP, 8-state):
--HHHHHHHTT--PPPPPPPSSS--SEEEETTEEEEEEE--B-TT-PBPBS-BTTTB-HHHHHHHHHHHHHHHHHHHHHHHSSGGGEEEEEEEEEEEEB-TT---HHHHHHHHHHHHHHHHGGGG--EEEEEEES--GGGBSEEEEEEEEE----